Protein AF-A0A1F2QDN2-F1 (afdb_monomer)

Nearest PDB structures (foldseek):
  2hfv-assembly1_A  TM=5.497E-01  e=3.333E-02  Pseudomonas aeruginosa
  4v8p-assembly2_CD  TM=3.770E-01  e=2.693E+00  Tetrahymena thermophila
  9g6k-assembly1_Lf  TM=3.176E-01  e=1.295E+00  Toxoplasma gondii
  5myu-assembly1_a  TM=1.706E-01  e=1.931E+00  Vibrio cholerae

Secondary structure (DSSP, 8-state):
----TT--B-TTT-PBPPSSPPPP-------PPP-EEEEEESSHHHHHHHHHHHHHTT---EEEE-----TTS----S-SEEEEE-GGGHHHHHHHHHHHHTTTTPPPS------------

Structure (mmCIF, N/CA/C/O backbone):
data_AF-A0A1F2QDN2-F1
#
_entry.id   AF-A0A1F2QDN2-F1
#
loop_
_atom_site.group_PDB
_atom_site.id
_atom_site.type_symbol
_atom_site.label_atom_id
_atom_site.label_alt_id
_atom_site.label_comp_id
_atom_site.label_asym_id
_atom_site.label_entity_id
_atom_site.label_seq_id
_atom_site.pdbx_PDB_ins_code
_atom_site.Cartn_x
_atom_site.Cartn_y
_atom_site.Cartn_z
_atom_site.occupancy
_atom_site.B_iso_or_equiv
_atom_site.auth_seq_id
_atom_site.auth_comp_id
_atom_site.auth_asym_id
_atom_site.auth_atom_id
_atom_site.pdbx_PDB_model_num
ATOM 1 N N . MET A 1 1 ? -16.302 2.490 52.281 1.00 55.59 1 MET A N 1
ATOM 2 C CA . MET A 1 1 ? -17.671 2.600 51.743 1.00 55.59 1 MET A CA 1
ATOM 3 C C . MET A 1 1 ? -18.076 1.189 51.350 1.00 55.59 1 MET A C 1
ATOM 5 O O . MET A 1 1 ? -17.565 0.679 50.366 1.00 55.59 1 MET A O 1
ATOM 9 N N . GLU A 1 2 ? -18.827 0.504 52.210 1.00 58.06 2 GLU A N 1
ATOM 10 C CA . GLU A 1 2 ? -19.264 -0.880 51.975 1.00 58.06 2 GLU A CA 1
ATOM 11 C C . GLU A 1 2 ? -20.533 -0.883 51.123 1.00 58.06 2 GLU A C 1
ATOM 13 O O . GLU A 1 2 ? -21.472 -0.133 51.397 1.00 58.06 2 GLU A O 1
ATOM 18 N N . TYR A 1 3 ? -20.555 -1.722 50.091 1.00 63.62 3 TYR A N 1
ATOM 19 C CA . TYR A 1 3 ? -21.742 -1.952 49.278 1.00 63.62 3 TYR A CA 1
ATOM 20 C C . TYR A 1 3 ? -22.771 -2.754 50.086 1.00 63.62 3 TYR A C 1
ATOM 22 O O . TYR A 1 3 ? -22.454 -3.806 50.637 1.00 63.62 3 TYR A O 1
ATOM 30 N N . ARG A 1 4 ? -24.009 -2.257 50.152 1.00 61.91 4 ARG A N 1
ATOM 31 C CA . ARG A 1 4 ? -25.170 -2.973 50.695 1.00 61.91 4 ARG A CA 1
ATOM 32 C C . ARG A 1 4 ? -26.157 -3.209 49.558 1.00 61.91 4 ARG A C 1
ATOM 34 O O . ARG A 1 4 ? -26.546 -2.252 48.890 1.00 61.91 4 ARG A O 1
ATOM 41 N N . GLU A 1 5 ? -26.558 -4.458 49.340 1.00 65.75 5 GLU A N 1
ATOM 42 C CA . GLU A 1 5 ? -27.580 -4.796 48.341 1.00 65.75 5 GLU A CA 1
ATOM 43 C C . GLU A 1 5 ? -28.911 -4.080 48.637 1.00 65.75 5 GLU A C 1
ATOM 45 O O . GLU A 1 5 ? -29.305 -3.921 49.793 1.00 65.75 5 GLU A O 1
ATOM 50 N N . GLY A 1 6 ? -29.609 -3.644 47.580 1.00 71.00 6 GLY A N 1
ATOM 51 C CA . GLY A 1 6 ? -30.968 -3.082 47.659 1.00 71.00 6 GLY A CA 1
ATOM 52 C C . GLY A 1 6 ? -31.095 -1.556 47.543 1.00 71.00 6 GLY A C 1
ATOM 53 O O . GLY A 1 6 ? -32.212 -1.041 47.569 1.00 71.00 6 GLY A O 1
ATOM 54 N N . PHE A 1 7 ? -30.000 -0.808 47.380 1.00 76.19 7 PHE A N 1
ATOM 55 C CA . PHE A 1 7 ? -30.071 0.647 47.196 1.00 76.19 7 PHE A CA 1
ATOM 56 C C . PHE A 1 7 ? -30.426 1.0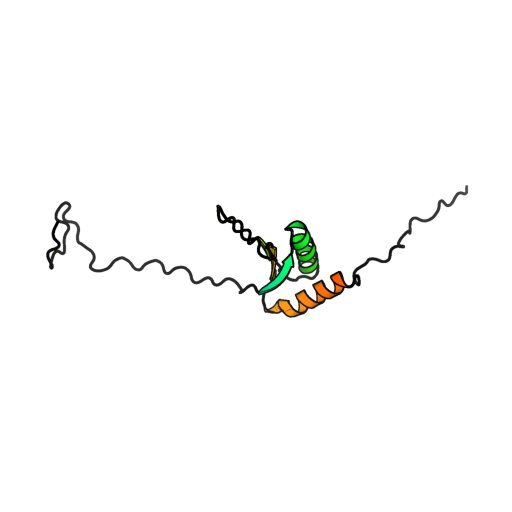32 45.755 1.00 76.19 7 PHE A C 1
ATOM 58 O O . PHE A 1 7 ? -29.656 0.817 44.825 1.00 76.19 7 PHE A O 1
ATOM 65 N N . THR A 1 8 ? -31.586 1.666 45.580 1.00 83.88 8 THR A N 1
ATOM 66 C CA . THR A 1 8 ? -32.071 2.201 44.292 1.00 83.88 8 THR A CA 1
ATOM 67 C C . THR A 1 8 ? -31.859 3.711 44.153 1.00 83.88 8 THR A C 1
ATOM 69 O O . THR A 1 8 ? -32.272 4.315 43.163 1.00 83.88 8 THR A O 1
ATOM 72 N N . ARG A 1 9 ? -31.210 4.342 45.142 1.00 86.75 9 ARG A N 1
ATOM 73 C CA . ARG A 1 9 ? -30.927 5.782 45.186 1.00 86.75 9 ARG A CA 1
ATOM 74 C C . ARG A 1 9 ? -29.539 6.077 45.749 1.00 86.75 9 ARG A C 1
ATOM 76 O O . ARG A 1 9 ? -29.077 5.383 46.650 1.00 86.75 9 ARG A O 1
ATOM 83 N N . CYS A 1 10 ? -28.914 7.142 45.248 1.00 82.50 10 CYS A N 1
ATOM 84 C CA . CYS A 1 10 ? -27.656 7.673 45.768 1.00 82.50 10 CYS A CA 1
ATOM 85 C C . CYS A 1 10 ? -27.854 8.290 47.162 1.00 82.50 10 CYS A C 1
ATOM 87 O O . CYS A 1 10 ? -28.756 9.106 47.357 1.00 82.50 10 CYS A O 1
ATOM 89 N N . SER A 1 11 ? -26.994 7.942 48.119 1.00 82.81 11 SER A N 1
ATOM 90 C CA . SER A 1 11 ? -27.064 8.430 49.502 1.00 82.81 11 SER A CA 1
ATOM 91 C C . SER A 1 11 ? -26.699 9.907 49.671 1.00 82.81 11 SER A C 1
ATOM 93 O O . SER A 1 11 ? -27.074 10.499 50.675 1.00 82.81 11 SER A O 1
ATOM 95 N N . GLU A 1 12 ? -25.981 10.502 48.716 1.00 82.25 12 GLU A N 1
ATOM 96 C CA . GLU A 1 12 ? -25.516 11.895 48.811 1.00 82.25 12 GLU A CA 1
ATOM 97 C C . GLU A 1 12 ? -26.431 12.882 48.079 1.00 82.25 12 GLU A C 1
ATOM 99 O O . GLU A 1 12 ? -26.652 13.991 48.557 1.00 82.25 12 GLU A O 1
ATOM 104 N N . CYS A 1 13 ? -26.998 12.488 46.934 1.00 89.06 13 CYS A N 1
ATOM 105 C CA . CYS A 1 13 ? -27.805 13.383 46.096 1.00 89.06 13 CYS A CA 1
ATOM 106 C C . CYS A 1 13 ? -29.237 12.893 45.830 1.00 89.06 13 CYS A C 1
ATOM 108 O O . CYS A 1 13 ? -30.021 13.599 45.201 1.00 89.06 13 CYS A O 1
ATOM 110 N N . GLY A 1 14 ? -29.606 11.687 46.277 1.00 84.44 14 GLY A N 1
ATOM 111 C CA . GLY A 1 14 ? -30.971 11.158 46.167 1.00 84.44 14 GLY A CA 1
ATOM 112 C C . GLY A 1 14 ? -31.421 10.749 44.759 1.00 84.44 14 GLY A C 1
ATOM 113 O O . GLY A 1 14 ? -32.573 10.328 44.599 1.00 84.44 14 GLY A O 1
ATOM 114 N N . VAL A 1 15 ? -30.542 10.849 43.756 1.00 89.75 15 VAL A N 1
ATOM 115 C CA . VAL A 1 15 ? -30.801 10.453 42.361 1.00 89.75 15 VAL A CA 1
ATOM 116 C C . VAL A 1 15 ? -31.017 8.941 42.266 1.00 89.75 15 VAL A C 1
ATOM 118 O O . VAL A 1 15 ? -30.357 8.170 42.965 1.00 89.75 15 VAL A O 1
ATOM 121 N N . ALA A 1 16 ? -31.957 8.522 41.414 1.00 88.00 16 ALA A N 1
ATOM 122 C CA . ALA A 1 16 ? -32.231 7.112 41.153 1.00 88.00 16 ALA A CA 1
ATOM 123 C C . ALA A 1 16 ? -31.035 6.446 40.459 1.00 88.00 16 ALA A C 1
ATOM 125 O O . ALA A 1 16 ? -30.521 6.963 39.467 1.00 88.00 16 ALA A O 1
ATOM 126 N N . LEU A 1 17 ? -30.598 5.303 40.982 1.00 84.81 17 LEU A N 1
ATOM 127 C CA . LEU A 1 17 ? -29.520 4.522 40.385 1.00 84.81 17 LEU A CA 1
ATOM 128 C C . LEU A 1 17 ? -30.078 3.655 39.255 1.00 84.81 17 LEU A C 1
ATOM 130 O O . LEU A 1 17 ? -31.142 3.048 39.391 1.00 84.81 17 LEU A O 1
ATOM 134 N N . VAL A 1 18 ? -29.353 3.601 38.140 1.00 83.25 18 VAL A N 1
ATOM 135 C CA . VAL A 1 18 ? -29.686 2.720 37.017 1.00 83.25 18 VAL A CA 1
ATOM 136 C C . VAL A 1 18 ? -29.256 1.288 37.335 1.00 83.25 18 VAL A C 1
ATOM 138 O O . VAL A 1 18 ? -28.191 1.064 37.906 1.00 83.25 18 VAL A O 1
ATOM 141 N N . SER A 1 19 ? -30.088 0.311 36.971 1.00 81.25 19 SER A N 1
ATOM 142 C CA . SER A 1 19 ? -29.821 -1.120 37.188 1.00 81.25 19 SER A CA 1
ATOM 143 C C . SER A 1 19 ? -28.821 -1.710 36.193 1.00 81.25 19 SER A C 1
ATOM 145 O O . SER A 1 19 ? -28.280 -2.788 36.427 1.00 81.25 19 SER A O 1
ATOM 147 N N . ALA A 1 20 ? -28.572 -1.006 35.092 1.00 78.75 20 ALA A N 1
ATOM 148 C CA . ALA A 1 20 ? -27.567 -1.342 34.103 1.00 78.75 20 ALA A CA 1
ATOM 149 C C . ALA A 1 20 ? -26.975 -0.049 33.524 1.00 78.75 20 ALA A C 1
ATOM 151 O O . ALA A 1 20 ? -27.693 0.953 33.411 1.00 78.75 20 ALA A O 1
ATOM 152 N N . PRO A 1 21 ? -25.685 -0.046 33.150 1.00 76.31 21 PRO A N 1
ATOM 153 C CA . PRO A 1 21 ? -25.122 1.045 32.370 1.00 76.31 21 PRO A CA 1
ATOM 154 C C . PRO A 1 21 ? -25.889 1.192 31.044 1.00 76.31 21 PRO A C 1
ATOM 156 O O . PRO A 1 21 ? -26.421 0.200 30.533 1.00 76.31 21 PRO A O 1
ATOM 159 N N . PRO A 1 22 ? -25.962 2.408 30.472 1.00 77.62 22 PRO A N 1
ATOM 160 C CA . PRO A 1 22 ? -26.531 2.589 29.144 1.00 77.62 22 PRO A CA 1
ATOM 161 C C . PRO A 1 22 ? -25.809 1.668 28.151 1.00 77.62 22 PRO A C 1
ATOM 163 O O . PRO A 1 22 ? -24.618 1.393 28.339 1.00 77.62 22 PRO A O 1
ATOM 166 N N . PRO A 1 23 ? -26.502 1.179 27.106 1.00 76.38 23 PRO A N 1
ATOM 167 C CA . PRO A 1 23 ? -25.848 0.384 26.081 1.00 76.38 23 PRO A CA 1
ATOM 168 C C . PRO A 1 23 ? -24.661 1.187 25.555 1.00 76.38 23 PRO A C 1
ATOM 170 O O . PRO A 1 23 ? -24.826 2.332 25.126 1.00 76.38 23 PRO A O 1
ATOM 173 N N . SER A 1 24 ? 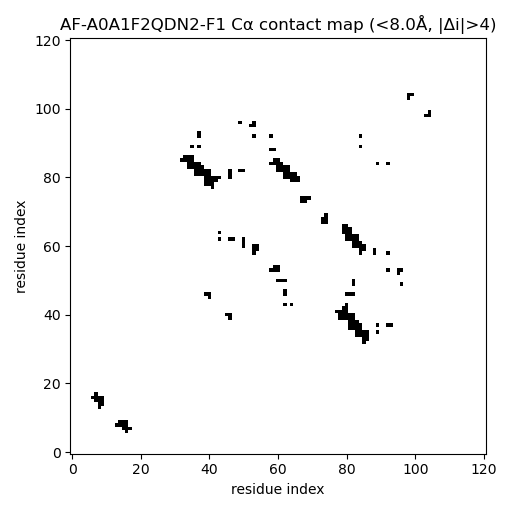-23.462 0.603 25.638 1.00 70.94 24 SER A N 1
ATOM 174 C CA . SER A 1 24 ? -22.296 1.190 24.985 1.00 70.94 24 SER A CA 1
ATOM 175 C C . SER A 1 24 ? -22.688 1.411 23.526 1.00 70.94 24 SER A C 1
ATOM 177 O O . SER A 1 24 ? -23.235 0.467 22.937 1.00 70.94 24 SER A O 1
ATOM 179 N N . PRO A 1 25 ? -22.492 2.608 22.937 1.00 67.00 25 PRO A N 1
ATOM 180 C CA . PRO A 1 25 ? -22.627 2.741 21.498 1.00 67.00 25 PRO A CA 1
ATOM 181 C C . PRO A 1 25 ? -21.697 1.681 20.928 1.00 67.00 25 PRO A C 1
ATOM 183 O O . PRO A 1 25 ? -20.489 1.726 21.172 1.00 67.00 25 PRO A O 1
ATOM 186 N N . GLY A 1 26 ? -22.280 0.642 20.320 1.00 62.91 26 GLY A N 1
ATOM 187 C CA . GLY A 1 26 ? -21.509 -0.478 19.811 1.00 62.91 26 GLY A CA 1
ATOM 188 C C . GLY A 1 26 ? -20.373 0.113 18.997 1.00 62.91 26 GLY A C 1
ATOM 189 O O . GLY A 1 26 ? -20.628 1.007 18.186 1.00 62.91 26 GLY A O 1
ATOM 190 N N . ARG A 1 27 ? -19.128 -0.303 19.276 1.00 58.38 27 ARG A N 1
ATOM 191 C CA . ARG A 1 27 ? -17.984 0.057 18.432 1.00 58.38 27 ARG A CA 1
ATOM 192 C C . ARG A 1 27 ? -18.483 -0.102 16.995 1.00 58.38 27 ARG A C 1
ATOM 194 O O . ARG A 1 27 ? -18.928 -1.210 16.686 1.00 58.38 27 ARG A O 1
ATOM 201 N N . PRO A 1 28 ? -18.511 0.957 16.165 1.00 57.53 28 PRO A N 1
ATOM 202 C CA . PRO A 1 28 ? -18.994 0.803 14.809 1.00 57.53 28 PRO A CA 1
ATOM 203 C C . PRO A 1 28 ? -18.152 -0.304 14.184 1.00 57.53 28 PRO A C 1
ATOM 205 O O . PRO A 1 28 ? -16.925 -0.207 14.139 1.00 57.53 28 PRO A O 1
ATOM 208 N N . ALA A 1 29 ? -18.805 -1.402 13.808 1.00 57.50 29 ALA A N 1
ATOM 209 C CA . ALA A 1 29 ? -18.183 -2.408 12.979 1.00 57.50 29 A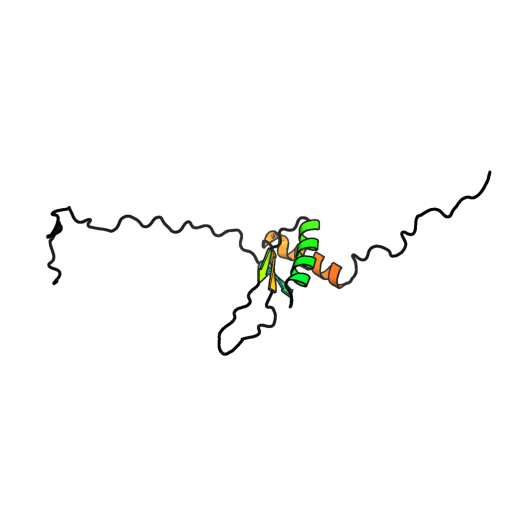LA A CA 1
ATOM 210 C C . ALA A 1 29 ? -17.985 -1.735 11.629 1.00 57.50 29 ALA A C 1
ATOM 212 O O . ALA A 1 29 ? -18.894 -1.684 10.809 1.00 57.50 29 ALA A O 1
ATOM 213 N N . GLN A 1 30 ? -16.821 -1.139 11.438 1.00 53.88 30 GLN A N 1
ATOM 214 C CA . GLN A 1 30 ? -16.342 -0.854 10.107 1.00 53.88 30 GLN A CA 1
ATOM 215 C C . GLN A 1 30 ? -15.077 -1.679 9.945 1.00 53.88 30 GLN A C 1
ATOM 217 O O . GLN A 1 30 ? -13.988 -1.181 10.226 1.00 53.88 30 GLN A O 1
ATOM 222 N N . PRO A 1 31 ? -15.189 -2.959 9.545 1.00 51.94 31 PRO A N 1
ATOM 223 C CA . PRO A 1 31 ? -14.152 -3.457 8.675 1.00 51.94 31 PRO A CA 1
ATOM 224 C C . PRO A 1 31 ? -14.243 -2.572 7.430 1.00 51.94 31 PRO A C 1
ATOM 226 O O . PRO A 1 31 ? -15.216 -2.637 6.678 1.00 51.94 31 PRO A O 1
ATOM 229 N N . GLY A 1 32 ? -13.266 -1.680 7.257 1.00 56.78 32 GLY A N 1
ATOM 230 C CA . GLY A 1 32 ? -12.948 -1.218 5.912 1.00 56.78 32 GLY A CA 1
ATOM 231 C C . GLY A 1 32 ? -12.650 -2.433 5.023 1.00 56.78 32 GLY A C 1
ATOM 232 O O . GLY A 1 32 ? -12.543 -3.551 5.544 1.00 56.78 32 GLY A O 1
ATOM 233 N N . PRO A 1 33 ? -12.533 -2.252 3.699 1.00 63.25 33 PRO A N 1
ATOM 234 C CA . PRO A 1 33 ? -12.045 -3.331 2.848 1.00 63.25 33 PRO A CA 1
ATOM 235 C C . PRO A 1 33 ? -10.785 -3.929 3.482 1.00 63.25 33 PRO A C 1
ATOM 237 O O . PRO A 1 33 ? -9.946 -3.197 4.010 1.00 63.25 33 PRO A O 1
ATOM 240 N N . GLU A 1 34 ? -10.717 -5.257 3.537 1.00 83.62 34 GLU A N 1
ATOM 241 C CA . GLU A 1 34 ? -9.489 -5.947 3.916 1.00 83.62 34 GLU A CA 1
ATOM 242 C C . GLU A 1 34 ? -8.407 -5.501 2.927 1.00 83.62 34 GLU A C 1
ATOM 244 O O . GLU A 1 34 ? -8.695 -5.344 1.746 1.00 83.62 34 GLU A O 1
ATOM 249 N N . TRP A 1 35 ? -7.202 -5.210 3.408 1.00 91.81 35 TRP A N 1
ATOM 250 C CA . TRP A 1 35 ? -6.072 -4.832 2.563 1.00 91.81 35 TRP A CA 1
ATOM 251 C C . TRP A 1 35 ? -5.027 -5.930 2.691 1.00 91.81 35 TRP A C 1
ATOM 253 O O . TRP A 1 35 ? -4.693 -6.334 3.807 1.00 91.81 35 TRP A O 1
ATOM 263 N N . VAL A 1 36 ? -4.534 -6.420 1.560 1.00 93.62 36 VAL A N 1
ATOM 264 C CA . VAL A 1 36 ? -3.537 -7.489 1.500 1.00 93.62 36 VAL A CA 1
ATOM 265 C C . VAL A 1 36 ? -2.209 -6.933 1.023 1.00 93.62 36 VAL A C 1
ATOM 267 O O . VAL A 1 36 ? -2.164 -6.046 0.174 1.00 93.62 36 VAL A O 1
ATOM 270 N N . GLU A 1 37 ? -1.131 -7.449 1.596 1.00 94.12 37 GLU A N 1
ATOM 271 C CA . GLU A 1 37 ? 0.232 -7.099 1.216 1.00 94.12 37 GLU A CA 1
ATOM 272 C C . GLU A 1 37 ? 0.583 -7.709 -0.141 1.00 94.12 37 GLU A C 1
ATOM 274 O O . GLU A 1 37 ? 0.343 -8.894 -0.371 1.00 94.12 37 GLU A O 1
ATOM 279 N N . VAL A 1 38 ? 1.147 -6.887 -1.026 1.00 95.81 38 VAL A N 1
ATOM 280 C CA . VAL A 1 38 ? 1.642 -7.315 -2.346 1.00 95.81 38 VAL A CA 1
ATOM 281 C C . VAL A 1 38 ? 3.143 -7.106 -2.508 1.00 95.81 38 VAL A C 1
ATOM 283 O O . VAL A 1 38 ? 3.764 -7.802 -3.301 1.00 95.81 38 VAL A O 1
ATOM 286 N N . ALA A 1 39 ? 3.744 -6.192 -1.741 1.00 94.38 39 ALA A N 1
ATOM 287 C CA . ALA A 1 39 ? 5.189 -5.991 -1.727 1.00 94.38 39 ALA A CA 1
ATOM 288 C C . ALA A 1 39 ? 5.664 -5.348 -0.417 1.00 94.38 39 ALA A C 1
ATOM 290 O O . ALA A 1 39 ? 4.929 -4.589 0.223 1.00 94.38 39 ALA A O 1
ATOM 291 N N . GLY A 1 40 ? 6.917 -5.630 -0.061 1.00 92.62 40 GLY A N 1
ATOM 292 C CA . GLY A 1 40 ? 7.645 -4.993 1.033 1.00 92.62 40 GLY A CA 1
ATOM 293 C C . GLY A 1 40 ? 8.843 -4.207 0.501 1.00 92.62 40 GLY A C 1
ATOM 294 O O . GLY A 1 40 ? 9.517 -4.651 -0.426 1.00 92.62 40 GLY A O 1
ATOM 295 N N . TYR A 1 41 ? 9.107 -3.049 1.097 1.00 91.00 41 TYR A N 1
ATOM 296 C CA . TYR A 1 41 ? 10.177 -2.129 0.721 1.00 91.00 41 TYR A CA 1
ATOM 297 C C . TYR A 1 41 ? 11.011 -1.734 1.937 1.00 91.00 41 TYR A C 1
ATOM 299 O O . TYR A 1 41 ? 10.551 -1.773 3.082 1.00 91.00 41 TYR A O 1
ATOM 307 N N . THR A 1 42 ? 12.244 -1.311 1.662 1.00 87.56 42 THR A N 1
ATOM 308 C CA . THR A 1 42 ? 13.177 -0.832 2.692 1.00 87.56 42 THR A CA 1
ATOM 309 C C . THR A 1 42 ? 13.024 0.659 2.976 1.00 87.56 42 THR A C 1
ATOM 311 O O . THR A 1 42 ? 13.462 1.142 4.016 1.00 87.56 42 THR A O 1
ATOM 314 N N . THR A 1 43 ? 12.387 1.399 2.064 1.00 88.38 43 THR A N 1
ATOM 315 C CA . THR A 1 43 ? 12.171 2.843 2.183 1.00 88.38 43 THR A CA 1
ATOM 316 C C . THR A 1 43 ? 10.752 3.229 1.774 1.00 88.38 43 THR A C 1
ATOM 318 O O . THR A 1 43 ? 10.093 2.552 0.980 1.00 88.38 43 THR A O 1
ATOM 321 N N . VAL A 1 44 ? 10.268 4.352 2.308 1.00 91.31 44 VAL A N 1
ATOM 322 C CA . VAL A 1 44 ? 8.942 4.888 1.961 1.00 91.31 44 VAL A CA 1
ATOM 323 C C . VAL A 1 44 ? 8.927 5.406 0.524 1.00 91.31 44 VAL A C 1
ATOM 325 O O . VAL A 1 44 ? 7.904 5.338 -0.154 1.00 91.31 44 VAL A O 1
ATOM 328 N N . GLU A 1 45 ? 10.055 5.921 0.046 1.00 94.25 45 GLU A N 1
ATOM 329 C CA . GLU A 1 45 ? 10.226 6.442 -1.304 1.00 94.25 45 GLU A CA 1
ATOM 330 C C . GLU A 1 45 ? 10.035 5.347 -2.359 1.00 94.25 45 GLU A C 1
ATOM 332 O O . GLU A 1 45 ? 9.244 5.539 -3.282 1.00 94.25 45 GLU A O 1
ATOM 337 N N . GLU A 1 46 ? 10.678 4.187 -2.192 1.00 93.31 46 GLU A N 1
ATOM 338 C CA . GLU A 1 46 ? 10.504 3.028 -3.082 1.00 93.31 46 GLU A CA 1
ATOM 339 C C . GLU A 1 46 ? 9.047 2.550 -3.098 1.00 93.31 46 GLU A C 1
ATOM 341 O O . GLU A 1 46 ? 8.453 2.388 -4.167 1.00 93.31 46 GLU A O 1
ATOM 346 N N . ALA A 1 47 ? 8.431 2.421 -1.919 1.00 94.94 47 ALA A N 1
ATOM 347 C CA . ALA A 1 47 ? 7.032 2.017 -1.805 1.00 94.94 47 ALA A CA 1
ATOM 348 C C . ALA A 1 47 ? 6.078 3.000 -2.502 1.00 94.94 47 ALA A C 1
ATOM 350 O O . ALA A 1 47 ? 5.084 2.588 -3.099 1.00 94.94 47 ALA A O 1
ATOM 351 N N . ARG A 1 48 ? 6.377 4.305 -2.466 1.00 96.50 48 ARG A N 1
ATOM 352 C CA . ARG A 1 48 ? 5.580 5.338 -3.145 1.00 96.50 48 ARG A CA 1
ATOM 353 C C . ARG A 1 48 ? 5.731 5.317 -4.659 1.00 96.50 48 ARG A C 1
ATOM 355 O O . ARG A 1 48 ? 4.761 5.622 -5.349 1.00 96.50 48 ARG A O 1
ATOM 362 N N . LEU A 1 49 ? 6.905 4.962 -5.181 1.00 95.75 49 LEU A N 1
ATOM 363 C CA . LEU A 1 49 ? 7.089 4.774 -6.624 1.00 95.75 49 LEU A CA 1
ATOM 364 C C . LEU A 1 49 ? 6.206 3.624 -7.123 1.00 95.75 49 LEU A C 1
ATOM 366 O O . LEU A 1 49 ? 5.432 3.801 -8.063 1.00 95.75 49 LEU A O 1
ATOM 370 N N . ALA A 1 50 ? 6.243 2.486 -6.429 1.00 96.06 50 ALA A N 1
ATOM 371 C CA . ALA A 1 50 ? 5.392 1.342 -6.735 1.00 96.06 50 ALA A CA 1
ATOM 372 C C . ALA A 1 50 ? 3.894 1.641 -6.537 1.00 96.06 50 ALA A C 1
ATOM 374 O O . ALA A 1 50 ? 3.068 1.256 -7.364 1.00 96.06 50 ALA A O 1
ATOM 375 N N . GLN A 1 51 ? 3.532 2.391 -5.491 1.00 97.69 51 GLN A N 1
ATOM 376 C CA . GLN A 1 51 ? 2.167 2.886 -5.299 1.00 97.69 51 GLN A CA 1
ATOM 377 C C . GLN A 1 51 ? 1.711 3.732 -6.495 1.00 97.69 51 GLN A C 1
ATOM 379 O O . GLN A 1 51 ? 0.604 3.531 -6.989 1.00 97.69 51 GLN A O 1
ATOM 384 N N . GLY A 1 52 ? 2.550 4.657 -6.972 1.00 96.62 52 GLY A N 1
ATOM 385 C CA . GLY A 1 52 ? 2.255 5.492 -8.137 1.00 96.62 52 GLY A CA 1
ATOM 386 C C . GLY A 1 52 ? 1.934 4.657 -9.374 1.00 96.62 52 GLY A C 1
ATOM 387 O O . GLY A 1 52 ? 0.893 4.867 -9.995 1.00 96.62 52 GLY A O 1
ATOM 388 N N . LEU A 1 53 ? 2.759 3.646 -9.653 1.00 96.31 53 LEU A N 1
ATOM 389 C CA . LEU A 1 53 ? 2.543 2.710 -10.756 1.00 96.31 53 LEU A CA 1
ATOM 390 C C . LEU A 1 53 ? 1.186 1.991 -10.651 1.00 96.31 53 LEU A C 1
ATOM 392 O O . LEU A 1 53 ? 0.428 1.943 -11.619 1.00 96.31 53 LEU A O 1
ATOM 396 N N . LEU A 1 54 ? 0.843 1.454 -9.476 1.00 97.25 54 LEU A N 1
ATOM 397 C CA . LEU A 1 54 ? -0.444 0.780 -9.272 1.00 97.25 54 LEU A CA 1
ATOM 398 C C . LEU A 1 54 ? -1.629 1.743 -9.440 1.00 97.25 54 LEU A C 1
ATOM 400 O O . LEU A 1 54 ? -2.615 1.403 -10.103 1.00 97.25 54 LEU A O 1
ATOM 404 N N . LEU A 1 55 ? -1.519 2.960 -8.904 1.00 97.06 55 LEU A N 1
ATOM 405 C CA . LEU A 1 55 ? -2.558 3.983 -9.019 1.00 97.06 55 LEU A CA 1
ATOM 406 C C . LEU A 1 55 ? -2.793 4.404 -10.477 1.00 97.06 55 LEU A C 1
ATOM 408 O O . LEU A 1 55 ? -3.949 4.544 -10.881 1.00 97.06 55 LEU A O 1
ATOM 412 N N . GLU A 1 56 ? -1.740 4.545 -11.288 1.00 95.94 56 GLU A N 1
ATOM 413 C CA . GLU A 1 56 ? -1.849 4.835 -12.727 1.00 95.94 56 GLU A CA 1
ATOM 414 C C . GLU A 1 56 ? -2.588 3.727 -13.494 1.00 95.94 56 GLU A C 1
ATOM 416 O O . GLU A 1 56 ? -3.351 4.005 -14.420 1.00 95.94 56 GLU A O 1
ATOM 421 N N . GLN A 1 57 ? -2.446 2.474 -13.056 1.00 93.94 57 GLN A N 1
ATOM 422 C CA . GLN A 1 57 ? -3.173 1.320 -13.597 1.00 93.94 57 GLN A CA 1
ATOM 423 C C . GLN A 1 57 ? -4.612 1.192 -13.056 1.00 93.94 57 GLN A C 1
ATOM 425 O O . GLN A 1 57 ? -5.335 0.242 -13.396 1.00 93.94 57 GLN A O 1
ATOM 430 N N . GLY A 1 58 ? -5.052 2.140 -12.223 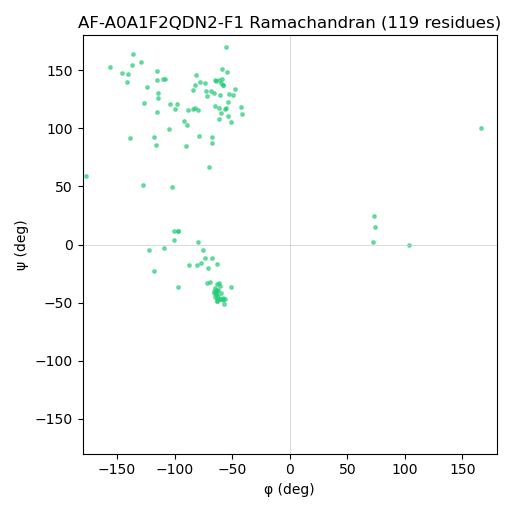1.00 96.06 58 GLY A N 1
ATOM 431 C CA . GLY A 1 58 ? -6.371 2.151 -11.597 1.00 96.06 58 GLY A CA 1
ATOM 432 C C . GLY A 1 58 ? -6.519 1.125 -10.474 1.00 96.06 58 GLY A C 1
ATOM 433 O O . GLY A 1 58 ? -7.634 0.673 -10.215 1.00 96.06 58 GLY A O 1
ATOM 434 N N . ILE A 1 59 ? -5.414 0.717 -9.847 1.00 97.31 59 ILE A N 1
ATOM 435 C CA . ILE A 1 59 ? -5.395 -0.199 -8.706 1.00 97.31 59 ILE A CA 1
ATOM 436 C C . ILE A 1 59 ? -5.238 0.637 -7.429 1.00 97.31 59 ILE A C 1
ATOM 438 O O . ILE A 1 59 ? -4.213 1.298 -7.264 1.00 97.31 59 ILE A O 1
ATOM 442 N N . PRO A 1 60 ? -6.225 0.635 -6.513 1.00 96.19 60 PRO A N 1
ATOM 443 C CA . PRO A 1 60 ? -6.075 1.287 -5.218 1.00 96.19 60 PRO A CA 1
ATOM 444 C C . PRO A 1 60 ? -4.922 0.651 -4.441 1.00 96.19 60 PRO A C 1
ATOM 446 O O . PRO A 1 60 ? -4.895 -0.569 -4.285 1.00 96.19 60 PRO A O 1
ATOM 449 N N . ALA A 1 61 ? -3.996 1.467 -3.941 1.00 96.31 61 ALA A N 1
ATOM 450 C CA . ALA A 1 61 ? -2.847 0.986 -3.187 1.00 96.31 61 ALA A CA 1
ATOM 451 C C . ALA A 1 61 ? -2.513 1.921 -2.016 1.00 96.31 61 ALA A C 1
ATOM 453 O O . ALA A 1 61 ? -2.566 3.144 -2.163 1.00 96.31 61 ALA A O 1
ATOM 454 N N . GLU A 1 62 ? -2.152 1.349 -0.871 1.00 95.94 62 GLU A N 1
ATOM 455 C CA . GLU A 1 62 ? -1.832 2.062 0.369 1.00 95.94 62 GLU A CA 1
ATOM 456 C C . GLU A 1 62 ? -0.431 1.678 0.851 1.00 95.94 62 GLU A C 1
ATOM 458 O O . GLU A 1 62 ? -0.077 0.499 0.874 1.00 95.94 62 GLU A O 1
ATOM 463 N N . VAL A 1 63 ? 0.359 2.672 1.261 1.00 95.12 63 VAL A N 1
ATOM 464 C CA . VAL A 1 63 ? 1.691 2.459 1.840 1.00 95.12 63 VAL A CA 1
ATOM 465 C C . VAL A 1 63 ? 1.590 2.513 3.360 1.00 95.12 63 VAL A C 1
ATOM 467 O O . VAL A 1 63 ? 1.188 3.531 3.925 1.00 95.12 63 VAL A O 1
ATOM 470 N N . VAL A 1 64 ? 1.985 1.432 4.028 1.00 91.25 64 VAL A N 1
ATOM 471 C CA . VAL A 1 64 ? 1.978 1.313 5.487 1.00 91.25 64 VAL A CA 1
ATOM 472 C C . VAL A 1 64 ? 3.400 1.180 6.000 1.00 91.25 64 VAL A C 1
ATOM 474 O O . VAL A 1 64 ? 4.060 0.169 5.782 1.00 91.25 64 VAL A O 1
ATOM 477 N N . ASP A 1 65 ? 3.840 2.192 6.737 1.00 88.25 65 ASP A N 1
ATOM 478 C CA . ASP A 1 65 ? 5.094 2.169 7.478 1.00 88.25 65 ASP A CA 1
ATOM 479 C C . ASP A 1 65 ? 4.878 1.488 8.845 1.00 88.25 65 ASP A C 1
ATOM 481 O O . ASP A 1 65 ? 4.089 1.952 9.677 1.00 88.25 65 ASP A O 1
ATOM 485 N N . LYS A 1 66 ? 5.547 0.352 9.052 1.00 77.75 66 LYS A N 1
ATOM 486 C CA . LYS A 1 66 ? 5.497 -0.477 10.259 1.00 77.75 66 LYS A CA 1
ATOM 487 C C . LYS A 1 66 ? 6.652 -0.206 11.225 1.00 77.75 66 LYS A C 1
ATOM 489 O O . LYS A 1 66 ? 6.789 -0.981 12.166 1.00 77.75 66 LYS A O 1
ATOM 494 N N . HIS A 1 67 ? 7.449 0.856 11.072 1.00 68.06 67 HIS A N 1
ATOM 495 C CA . HIS A 1 67 ? 8.547 1.154 11.999 1.00 68.06 67 HIS A CA 1
ATOM 496 C C . HIS A 1 67 ? 8.084 1.154 13.469 1.00 68.06 67 HIS A C 1
ATOM 498 O O . HIS A 1 67 ? 7.456 2.097 13.962 1.00 68.06 67 HIS A O 1
ATOM 504 N N . VAL A 1 68 ? 8.443 0.097 14.205 1.00 60.44 68 VAL A N 1
ATOM 505 C CA . VAL A 1 68 ? 8.225 -0.000 15.649 1.00 60.44 68 VAL A CA 1
ATOM 506 C C . VAL A 1 68 ? 9.560 0.206 16.355 1.00 60.44 68 VAL A C 1
ATOM 508 O O . VAL A 1 68 ? 10.358 -0.711 16.523 1.00 60.44 68 VAL A O 1
ATOM 511 N N . VAL A 1 69 ? 9.791 1.423 16.849 1.00 58.62 69 VAL A N 1
ATOM 512 C CA . VAL A 1 69 ? 10.953 1.707 17.700 1.00 58.62 69 VAL A CA 1
ATOM 513 C C . VAL A 1 69 ? 10.671 1.220 19.125 1.00 58.62 69 VAL A C 1
ATOM 515 O O . VAL A 1 69 ? 10.099 1.938 19.948 1.00 58.62 69 VAL A O 1
ATOM 518 N N . LEU A 1 70 ? 11.087 -0.008 19.441 1.00 56.06 70 LEU A N 1
ATOM 519 C CA . LEU A 1 70 ? 11.116 -0.521 20.814 1.00 56.06 70 LEU A CA 1
ATOM 520 C C . LEU A 1 70 ? 12.461 -0.183 21.469 1.00 56.06 70 LEU A C 1
ATOM 522 O O . LEU A 1 70 ? 13.473 -0.836 21.245 1.00 56.06 70 LEU A O 1
ATOM 526 N N . ASN A 1 71 ? 12.489 0.835 22.328 1.00 56.09 71 ASN A N 1
ATOM 527 C CA . ASN A 1 71 ? 13.673 1.097 23.152 1.00 56.09 71 ASN A CA 1
ATOM 528 C C . ASN A 1 71 ? 13.792 0.061 24.288 1.00 56.09 71 ASN A C 1
ATOM 530 O O . ASN A 1 71 ? 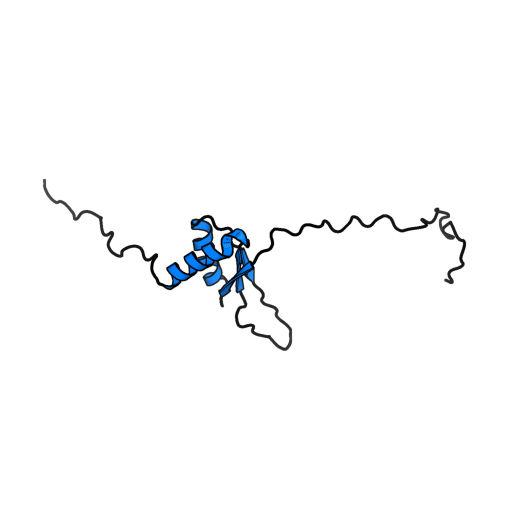12.783 -0.226 24.937 1.00 56.09 71 ASN A O 1
ATOM 534 N N . PRO A 1 72 ? 14.999 -0.454 24.610 1.00 64.62 72 PRO A N 1
ATOM 535 C CA . PRO A 1 72 ? 16.322 -0.105 24.070 1.00 64.62 72 PRO A CA 1
ATOM 536 C C . PRO A 1 72 ? 16.838 -1.038 22.951 1.00 64.62 72 PRO A C 1
ATOM 538 O O . PRO A 1 72 ? 18.020 -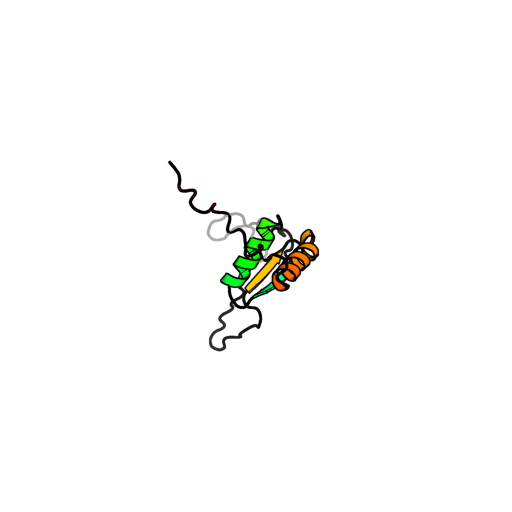0.977 22.622 1.00 64.62 72 PRO A O 1
ATOM 541 N N . PHE A 1 73 ? 15.999 -1.918 22.396 1.00 61.56 73 PHE A N 1
ATOM 542 C CA . PHE A 1 73 ? 16.395 -2.914 21.395 1.00 61.56 73 PHE A CA 1
ATOM 543 C C . PHE A 1 73 ? 15.637 -2.673 20.084 1.00 61.56 73 PHE A C 1
ATOM 545 O O . PHE A 1 73 ? 14.532 -3.198 19.937 1.00 61.56 73 PHE A O 1
ATOM 552 N N . PRO A 1 74 ? 16.195 -1.899 19.135 1.00 57.84 74 PRO A N 1
ATOM 553 C CA . PRO A 1 74 ? 15.577 -1.765 17.824 1.00 57.84 74 PRO A CA 1
ATOM 554 C C . PRO A 1 74 ? 15.504 -3.156 17.183 1.00 57.84 74 PRO A C 1
ATOM 556 O O . PRO A 1 74 ? 16.532 -3.781 16.922 1.00 57.84 74 PRO A O 1
ATOM 559 N N . GLN A 1 75 ? 14.288 -3.665 16.996 1.00 56.59 75 GLN A N 1
ATOM 560 C CA . GLN A 1 75 ? 14.056 -4.794 16.108 1.00 56.59 75 GLN A CA 1
ATOM 561 C C . GLN A 1 75 ? 13.972 -4.215 14.701 1.00 56.59 75 GLN A C 1
ATOM 563 O O . GLN A 1 75 ? 13.123 -3.369 14.446 1.00 56.59 75 GLN A O 1
ATOM 568 N N . VAL A 1 76 ? 14.901 -4.620 13.842 1.00 54.84 76 VAL A N 1
ATOM 569 C CA . VAL A 1 76 ? 14.866 -4.304 12.415 1.00 54.84 76 VAL A CA 1
ATOM 570 C C . VAL A 1 76 ? 14.134 -5.473 11.767 1.00 54.84 76 VAL A C 1
ATOM 572 O O . VAL A 1 76 ? 14.677 -6.579 11.742 1.00 54.84 76 VAL A O 1
ATOM 575 N N . ASP A 1 77 ? 12.884 -5.271 11.357 1.00 55.66 77 ASP A N 1
ATOM 576 C CA . ASP A 1 77 ? 12.174 -6.245 10.522 1.00 55.66 77 ASP A CA 1
ATOM 577 C C . ASP A 1 77 ? 12.604 -6.044 9.058 1.00 55.66 77 ASP A C 1
ATOM 579 O O . ASP A 1 77 ? 12.883 -4.928 8.633 1.00 55.66 77 ASP A O 1
ATOM 583 N N . GLU A 1 78 ? 12.691 -7.121 8.271 1.00 56.16 78 GLU A N 1
ATOM 584 C CA . GLU A 1 78 ? 13.236 -7.084 6.897 1.00 56.16 78 GLU A CA 1
ATOM 585 C C . GLU A 1 78 ? 12.363 -6.300 5.888 1.00 56.16 78 GLU A C 1
ATOM 587 O O . GLU A 1 78 ? 12.831 -5.987 4.796 1.00 56.16 78 GLU A O 1
ATOM 592 N N . ALA A 1 79 ? 11.126 -5.938 6.248 1.00 59.56 79 ALA A N 1
ATOM 593 C CA . ALA A 1 79 ? 10.241 -5.083 5.454 1.00 59.56 79 ALA A CA 1
ATOM 594 C C . ALA A 1 79 ? 9.504 -4.091 6.367 1.00 59.56 79 ALA A C 1
ATOM 596 O O . ALA A 1 79 ? 8.442 -4.382 6.923 1.00 59.56 79 ALA A O 1
ATOM 597 N N . GLU A 1 80 ? 10.092 -2.910 6.544 1.00 76.69 80 GLU A N 1
ATOM 598 C CA . GLU A 1 80 ? 9.546 -1.862 7.414 1.00 76.69 80 GLU A CA 1
ATOM 599 C C . GLU A 1 80 ? 8.434 -1.064 6.720 1.00 76.69 80 GLU A C 1
ATOM 601 O O . GLU A 1 80 ? 7.618 -0.438 7.394 1.00 76.69 80 GLU A O 1
ATOM 606 N N . VAL A 1 81 ? 8.336 -1.133 5.387 1.00 89.44 81 VAL A N 1
ATOM 607 C CA . VAL A 1 81 ? 7.306 -0.441 4.608 1.00 89.44 81 VAL A CA 1
ATOM 608 C C . VAL A 1 81 ? 6.572 -1.426 3.707 1.00 89.44 81 VAL A C 1
ATOM 610 O O . VAL A 1 81 ? 7.175 -2.078 2.862 1.00 89.44 81 VAL A O 1
ATOM 613 N N . LEU A 1 82 ? 5.255 -1.518 3.860 1.00 92.81 82 LEU A N 1
ATOM 614 C CA . LEU A 1 82 ? 4.410 -2.422 3.087 1.00 92.81 82 LEU A CA 1
ATOM 615 C C . LEU A 1 82 ? 3.559 -1.668 2.078 1.00 92.81 82 LEU A C 1
ATOM 617 O O . LEU A 1 82 ? 3.005 -0.614 2.390 1.00 92.81 82 LEU A O 1
ATOM 621 N N . LEU A 1 83 ? 3.389 -2.262 0.904 1.00 95.38 83 LEU A N 1
ATOM 622 C CA . LEU A 1 83 ? 2.416 -1.842 -0.092 1.00 95.38 83 LEU A CA 1
ATOM 623 C C . LEU A 1 83 ? 1.233 -2.804 -0.069 1.00 95.38 83 LEU A C 1
ATOM 625 O O . LEU A 1 83 ? 1.387 -4.015 -0.259 1.00 95.38 83 LEU A O 1
ATOM 629 N N . LEU A 1 84 ? 0.050 -2.253 0.185 1.00 96.12 84 LEU A N 1
ATOM 630 C CA . LEU A 1 84 ? -1.184 -3.007 0.325 1.00 96.12 84 LEU A CA 1
ATOM 631 C C . LEU A 1 84 ? -2.175 -2.650 -0.783 1.00 96.12 84 LEU A C 1
ATOM 633 O O . LEU A 1 84 ? -2.243 -1.496 -1.201 1.00 96.12 84 LEU A O 1
ATOM 637 N N . VAL A 1 85 ? -3.010 -3.606 -1.189 1.00 96.38 85 VAL A N 1
ATOM 638 C CA . VAL A 1 85 ? -4.128 -3.406 -2.133 1.00 96.38 85 VAL A CA 1
ATOM 639 C C . VAL A 1 85 ? -5.395 -4.130 -1.654 1.00 96.38 85 VAL A C 1
ATOM 641 O O . VAL A 1 85 ? -5.300 -5.022 -0.805 1.00 96.38 85 VAL A O 1
ATOM 644 N N . PRO A 1 86 ? -6.589 -3.807 -2.183 1.00 95.81 86 PRO A N 1
ATOM 645 C CA . PRO A 1 86 ? -7.771 -4.635 -1.970 1.00 95.81 86 PRO A CA 1
ATOM 646 C C . PRO A 1 86 ? -7.574 -6.051 -2.556 1.00 95.81 86 PRO A C 1
ATOM 648 O O . PRO A 1 86 ? -6.991 -6.173 -3.639 1.00 95.81 86 PRO A O 1
ATOM 651 N N . PRO A 1 87 ? -8.062 -7.121 -1.898 1.00 94.00 87 PRO A N 1
ATOM 652 C CA . PRO A 1 87 ? -7.889 -8.509 -2.320 1.00 94.00 87 PRO A CA 1
ATOM 653 C C . PRO A 1 87 ? -8.272 -8.766 -3.777 1.00 94.00 87 PRO A C 1
ATOM 655 O O . PRO A 1 87 ? -7.602 -9.528 -4.467 1.00 94.00 87 PRO A O 1
ATOM 658 N N . GLU A 1 88 ? -9.317 -8.100 -4.270 1.00 94.81 88 GLU A N 1
ATOM 659 C CA . GLU A 1 88 ? -9.783 -8.208 -5.654 1.00 94.81 88 GLU A CA 1
ATOM 660 C C . GLU A 1 88 ? -8.761 -7.729 -6.700 1.00 94.81 88 GLU A C 1
ATOM 662 O O . GLU A 1 88 ? -8.894 -8.049 -7.881 1.00 94.81 88 GLU A O 1
ATOM 667 N N . HIS A 1 89 ? -7.744 -6.974 -6.281 1.00 95.88 89 HIS A N 1
ATOM 668 C CA . HIS 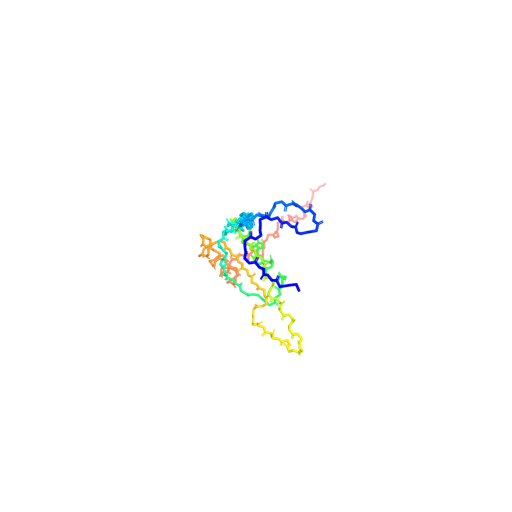A 1 89 ? -6.691 -6.442 -7.136 1.00 95.88 89 HIS A CA 1
ATOM 669 C C . HIS A 1 89 ? -5.326 -7.104 -6.919 1.00 95.88 89 HIS A C 1
ATOM 671 O O . HIS A 1 89 ? -4.400 -6.772 -7.655 1.00 95.88 89 HIS A O 1
ATOM 677 N N . ALA A 1 90 ? -5.187 -8.031 -5.965 1.00 95.31 90 ALA A N 1
ATOM 678 C CA . ALA A 1 90 ? -3.897 -8.600 -5.566 1.00 95.31 90 ALA A CA 1
ATOM 679 C C . ALA A 1 90 ? -3.131 -9.244 -6.733 1.00 95.31 90 ALA A C 1
ATOM 681 O O . ALA A 1 90 ? -1.984 -8.883 -6.986 1.00 95.31 90 ALA A O 1
ATOM 682 N N . ASP A 1 91 ? -3.778 -10.133 -7.491 1.00 96.50 91 ASP A N 1
ATOM 683 C CA . ASP A 1 91 ? -3.141 -10.820 -8.623 1.00 96.50 91 ASP A CA 1
ATOM 684 C C . ASP A 1 91 ? -2.672 -9.823 -9.690 1.00 96.50 91 ASP A C 1
ATOM 686 O O . ASP A 1 91 ? -1.521 -9.843 -10.119 1.00 96.50 91 ASP A O 1
ATOM 690 N N . ARG A 1 92 ? -3.543 -8.871 -10.046 1.00 96.75 92 ARG A N 1
ATOM 691 C CA . ARG A 1 92 ? -3.231 -7.834 -11.035 1.00 96.75 92 ARG A CA 1
ATOM 692 C C . ARG A 1 92 ? -2.114 -6.902 -10.557 1.00 96.75 92 ARG A C 1
ATOM 694 O O . ARG A 1 92 ? -1.296 -6.472 -11.362 1.00 96.75 92 ARG A O 1
ATOM 701 N N . ALA A 1 93 ? -2.083 -6.569 -9.268 1.00 96.75 93 ALA A N 1
ATOM 702 C CA . ALA A 1 93 ? -1.029 -5.747 -8.688 1.00 96.75 93 ALA A CA 1
ATOM 703 C C . ALA A 1 93 ? 0.325 -6.464 -8.761 1.00 96.75 93 ALA A C 1
ATOM 705 O O . ALA A 1 93 ? 1.293 -5.867 -9.222 1.00 96.75 93 ALA A O 1
ATOM 706 N N . ASN A 1 94 ? 0.371 -7.751 -8.406 1.00 96.50 94 ASN A N 1
ATOM 707 C CA . ASN A 1 94 ? 1.582 -8.570 -8.510 1.00 96.50 94 ASN A CA 1
ATOM 708 C C . ASN A 1 94 ? 2.104 -8.650 -9.952 1.00 96.50 94 ASN A C 1
ATOM 710 O O . ASN A 1 94 ? 3.304 -8.531 -10.176 1.00 96.50 94 ASN A O 1
ATOM 714 N N . GLU A 1 95 ? 1.217 -8.801 -10.938 1.00 96.12 95 GLU A N 1
ATOM 715 C CA . GLU A 1 95 ? 1.599 -8.806 -12.357 1.00 96.12 95 GLU A CA 1
ATOM 716 C C . GLU A 1 95 ? 2.213 -7.473 -12.804 1.00 96.12 95 GLU A C 1
ATOM 718 O O . GLU A 1 95 ? 3.225 -7.462 -13.503 1.00 96.12 95 GLU A O 1
ATOM 723 N N . VAL A 1 96 ? 1.617 -6.346 -12.402 1.00 95.12 96 VAL A N 1
ATOM 724 C CA . VAL A 1 96 ? 2.135 -5.007 -12.728 1.00 95.12 96 VAL A CA 1
ATOM 725 C C . VAL A 1 96 ? 3.510 -4.791 -12.098 1.00 95.12 96 VAL A C 1
ATOM 727 O O . VAL A 1 96 ? 4.428 -4.348 -12.784 1.00 95.12 96 VAL A O 1
ATOM 730 N N . LEU A 1 97 ? 3.672 -5.142 -10.821 1.00 95.06 97 LEU A N 1
ATOM 731 C CA . LEU A 1 97 ? 4.947 -5.000 -10.116 1.00 95.06 97 LEU A CA 1
ATOM 732 C C . LEU A 1 97 ? 6.034 -5.891 -10.733 1.00 95.06 97 LEU A C 1
ATOM 734 O O . LEU A 1 97 ? 7.137 -5.413 -10.982 1.00 95.06 97 LEU A O 1
ATOM 738 N N . ALA A 1 98 ? 5.710 -7.141 -11.075 1.00 93.81 98 ALA A N 1
ATOM 739 C CA . ALA A 1 98 ? 6.654 -8.058 -11.713 1.00 93.81 98 ALA A CA 1
ATOM 740 C C . ALA A 1 98 ? 7.126 -7.561 -13.091 1.00 93.81 98 ALA A C 1
ATOM 742 O O . ALA A 1 98 ? 8.306 -7.683 -13.420 1.00 93.81 98 ALA A O 1
ATOM 743 N N . ARG A 1 99 ? 6.229 -6.972 -13.895 1.00 91.44 99 ARG A N 1
ATOM 744 C CA . ARG A 1 99 ? 6.586 -6.379 -15.197 1.00 91.44 99 ARG A CA 1
ATOM 745 C C . ARG A 1 99 ? 7.503 -5.167 -15.048 1.00 91.44 99 ARG A C 1
ATOM 747 O O . ARG A 1 99 ? 8.458 -5.029 -15.812 1.00 91.44 99 ARG A O 1
ATOM 754 N N . ALA A 1 100 ? 7.242 -4.323 -14.052 1.00 88.75 100 ALA A N 1
ATOM 755 C CA . ALA A 1 100 ? 8.091 -3.176 -13.756 1.00 88.75 100 ALA A CA 1
ATOM 756 C C . ALA A 1 100 ? 9.489 -3.604 -13.282 1.00 88.75 100 ALA A C 1
ATOM 758 O O . ALA A 1 100 ? 10.483 -3.052 -13.746 1.00 88.75 100 ALA A O 1
ATOM 759 N N . GLU A 1 101 ? 9.587 -4.630 -12.432 1.00 87.31 101 GLU A N 1
ATOM 760 C CA . GLU A 1 101 ? 10.874 -5.212 -12.019 1.00 87.31 101 GLU A CA 1
ATOM 761 C C . GLU A 1 101 ? 11.644 -5.841 -13.187 1.00 87.31 101 GLU A C 1
ATOM 763 O O . GLU A 1 101 ? 12.874 -5.782 -13.226 1.00 87.31 101 GLU A O 1
ATOM 768 N N . ALA A 1 102 ? 10.935 -6.414 -14.161 1.00 88.81 102 ALA A N 1
ATOM 769 C CA . ALA A 1 102 ? 11.524 -6.966 -15.377 1.00 88.81 102 ALA A CA 1
ATOM 770 C C . ALA A 1 102 ? 11.969 -5.895 -16.397 1.00 88.81 102 ALA A C 1
ATOM 772 O O . ALA A 1 102 ? 12.561 -6.250 -17.418 1.00 88.81 102 ALA A O 1
ATOM 773 N N . GLY A 1 103 ? 11.709 -4.606 -16.138 1.00 82.06 103 GLY A N 1
ATOM 774 C CA . GLY A 1 103 ? 12.050 -3.500 -17.040 1.00 82.06 103 GLY A CA 1
ATOM 775 C C . GLY A 1 103 ? 11.150 -3.403 -18.277 1.00 82.06 103 GLY A C 1
ATOM 776 O O . GLY A 1 103 ? 11.482 -2.714 -19.234 1.00 82.06 103 GLY A O 1
ATOM 777 N N . GLU A 1 104 ? 9.999 -4.081 -18.289 1.00 74.31 104 GLU A N 1
ATOM 778 C CA . GLU A 1 104 ? 9.112 -4.133 -19.463 1.00 74.31 104 GLU A CA 1
ATOM 779 C C . GLU A 1 104 ? 8.335 -2.829 -19.713 1.00 74.31 104 GLU A C 1
ATOM 781 O O . GLU A 1 104 ? 7.718 -2.677 -20.768 1.00 74.31 104 GLU A O 1
ATOM 786 N N . ASP A 1 105 ? 8.356 -1.901 -18.753 1.00 63.97 105 ASP A N 1
ATOM 787 C CA . ASP A 1 105 ? 7.727 -0.581 -18.852 1.00 63.97 105 ASP A CA 1
ATOM 788 C C . ASP A 1 105 ? 8.744 0.542 -19.179 1.00 63.97 105 ASP A C 1
ATOM 790 O O . ASP A 1 105 ? 8.396 1.724 -19.118 1.00 63.97 105 ASP A O 1
ATOM 794 N N . GLU A 1 106 ? 9.991 0.212 -19.560 1.00 58.84 106 GLU A N 1
ATOM 795 C CA . GLU A 1 106 ? 10.936 1.203 -20.094 1.00 58.84 106 GLU A CA 1
ATOM 796 C C . GLU A 1 106 ? 10.381 1.822 -21.390 1.00 58.84 106 GLU A C 1
ATOM 798 O O . GLU A 1 106 ? 10.154 1.152 -22.403 1.00 58.84 106 GLU A O 1
ATOM 803 N N . LEU A 1 107 ? 10.148 3.139 -21.357 1.00 55.12 107 LEU A N 1
ATOM 804 C CA . LEU A 1 107 ? 9.855 3.919 -22.555 1.00 55.12 107 LEU A CA 1
ATOM 805 C C . LEU A 1 107 ? 11.029 3.760 -23.530 1.00 55.12 107 LEU A C 1
ATOM 807 O O . LEU A 1 107 ? 12.175 3.851 -23.093 1.00 55.12 107 LEU A O 1
ATOM 811 N N . PRO A 1 108 ? 10.784 3.567 -24.839 1.00 53.03 108 PRO A N 1
ATOM 812 C CA . PRO A 1 108 ? 11.867 3.482 -25.806 1.00 53.03 108 PRO A CA 1
ATOM 813 C C . PRO A 1 108 ? 12.726 4.747 -25.720 1.00 53.03 108 PRO A C 1
ATOM 815 O O . PRO A 1 108 ? 12.250 5.854 -25.990 1.00 53.03 108 PRO A O 1
ATOM 818 N N . GLU A 1 109 ? 13.990 4.570 -25.339 1.00 52.12 109 GLU A N 1
ATOM 819 C CA . GLU A 1 109 ? 15.028 5.599 -25.338 1.00 52.12 109 GLU A CA 1
ATOM 820 C C . GLU A 1 109 ? 15.404 5.955 -26.784 1.00 52.12 109 GLU A C 1
ATOM 822 O O . GLU A 1 109 ? 16.473 5.599 -27.254 1.00 52.12 109 GLU A O 1
ATOM 827 N N . ASP A 1 110 ? 14.480 6.561 -27.534 1.00 54.53 110 ASP A N 1
ATOM 828 C CA . ASP A 1 110 ? 14.746 7.286 -28.787 1.00 54.53 110 ASP A CA 1
ATOM 829 C C . ASP A 1 110 ? 13.451 7.916 -29.331 1.00 54.53 110 ASP A C 1
ATOM 831 O O . ASP A 1 110 ? 13.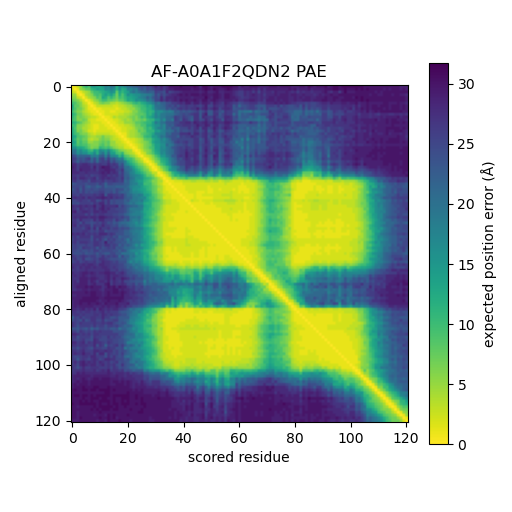009 7.677 -30.455 1.00 54.53 110 ASP A O 1
ATOM 835 N N . SER A 1 111 ? 12.821 8.778 -28.532 1.00 52.53 111 SER A N 1
ATOM 836 C CA . SER A 1 111 ? 11.957 9.817 -29.102 1.00 52.53 111 SER A CA 1
ATOM 837 C C . SER A 1 111 ? 12.683 11.159 -29.106 1.00 52.53 111 SER A C 1
ATOM 839 O O . SER A 1 111 ? 12.133 12.178 -28.685 1.00 52.53 111 SER A O 1
ATOM 841 N N . ASP A 1 112 ? 13.916 11.161 -29.621 1.00 56.47 112 ASP A N 1
ATOM 842 C CA . ASP A 1 112 ?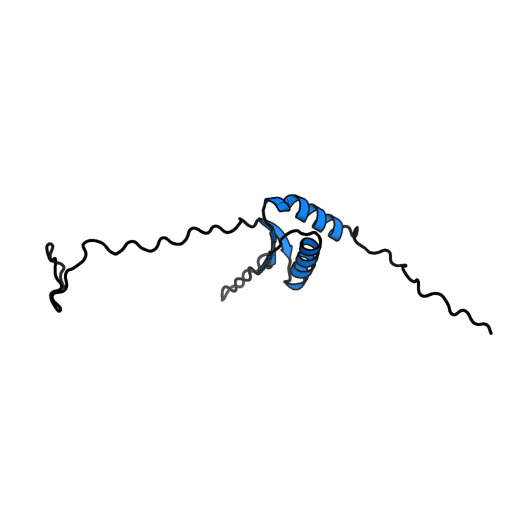 14.501 12.352 -30.228 1.00 56.47 112 ASP A CA 1
ATOM 843 C C . ASP A 1 112 ? 13.732 12.656 -31.524 1.00 56.47 112 ASP A C 1
ATOM 845 O O . ASP A 1 112 ? 14.032 12.168 -32.612 1.00 56.47 112 ASP A O 1
ATOM 849 N N . ALA A 1 113 ? 12.644 13.409 -31.385 1.00 56.84 113 ALA A N 1
ATOM 850 C CA . ALA A 1 113 ? 11.888 13.957 -32.503 1.00 56.84 113 ALA A CA 1
ATOM 851 C C . ALA A 1 113 ? 11.718 15.471 -32.328 1.00 56.84 113 ALA A C 1
ATOM 853 O O . ALA A 1 113 ? 10.615 16.011 -32.416 1.00 56.84 113 ALA A O 1
ATOM 854 N N . GLY A 1 114 ? 12.826 16.171 -32.077 1.00 52.47 114 GLY A N 1
ATOM 855 C CA . GLY A 1 114 ? 12.969 17.560 -32.498 1.00 52.47 114 GLY A CA 1
ATOM 856 C C . GLY A 1 114 ? 13.536 17.567 -33.922 1.00 52.47 114 GLY A C 1
ATOM 857 O O . GLY A 1 114 ? 14.641 17.065 -34.112 1.00 52.47 114 GLY A O 1
ATOM 858 N N . PRO A 1 115 ? 12.819 18.058 -34.950 1.00 60.41 115 PRO A N 1
ATOM 859 C CA . PRO A 1 115 ? 13.360 18.061 -36.306 1.00 60.41 115 PRO A CA 1
ATOM 860 C C . PRO A 1 115 ? 14.660 18.885 -36.364 1.00 60.41 115 PRO A C 1
ATOM 862 O O . PRO A 1 115 ? 14.707 19.961 -35.763 1.00 60.41 115 PRO A O 1
ATOM 865 N N . PRO A 1 116 ? 15.698 18.422 -37.088 1.00 53.81 116 PRO A N 1
ATOM 866 C CA . PRO A 1 116 ? 16.918 19.193 -37.274 1.00 53.81 116 PRO A CA 1
ATOM 867 C C . PRO A 1 116 ? 16.619 20.473 -38.056 1.00 53.81 116 PRO A C 1
ATOM 869 O O . PRO A 1 116 ? 15.832 20.464 -39.007 1.00 53.81 116 PRO A O 1
ATOM 872 N N . ASP A 1 117 ? 17.272 21.556 -37.640 1.00 60.09 117 ASP A N 1
ATOM 873 C CA . ASP A 1 117 ? 17.230 22.876 -38.259 1.00 60.09 117 ASP A CA 1
ATOM 874 C C . ASP A 1 117 ? 17.271 22.802 -39.794 1.00 60.09 117 ASP A C 1
ATOM 876 O O . ASP A 1 117 ? 18.266 22.423 -40.416 1.00 60.09 117 ASP A O 1
ATOM 880 N N . GLY A 1 118 ? 16.151 23.180 -40.410 1.00 50.69 118 GLY A N 1
ATOM 881 C CA . GLY A 1 118 ? 16.021 23.376 -41.847 1.00 50.69 118 GLY A CA 1
ATOM 882 C C . GLY A 1 118 ? 16.343 24.817 -42.218 1.00 50.69 118 GLY A C 1
ATOM 883 O O . GLY A 1 118 ? 15.450 25.650 -42.356 1.00 50.69 118 GLY A O 1
ATOM 884 N N . GLU A 1 119 ? 17.625 25.105 -42.392 1.00 53.09 119 GLU A N 1
ATOM 885 C CA . GLU A 1 119 ? 18.127 26.319 -43.026 1.00 53.09 119 GLU A CA 1
ATOM 886 C C . GLU A 1 119 ? 17.712 26.343 -44.513 1.00 53.09 119 GLU A C 1
ATOM 888 O O . GLU A 1 119 ? 18.077 25.433 -45.255 1.00 53.09 119 GLU A O 1
ATOM 893 N N . ALA A 1 120 ? 16.928 27.346 -44.947 1.00 48.94 120 ALA A N 1
ATOM 894 C CA . ALA A 1 120 ? 17.001 28.001 -46.271 1.00 48.94 120 ALA A CA 1
ATOM 895 C C . ALA A 1 120 ? 15.760 28.871 -46.576 1.00 48.94 120 ALA A C 1
ATOM 897 O O . ALA A 1 120 ? 14.754 28.368 -47.082 1.00 48.94 120 ALA A O 1
ATOM 898 N N . ARG A 1 121 ? 15.877 30.194 -46.390 1.00 44.22 121 ARG A N 1
ATOM 899 C CA . ARG A 1 121 ? 15.819 31.213 -47.465 1.00 44.22 121 ARG A CA 1
ATOM 900 C C . ARG A 1 121 ? 15.785 32.638 -46.927 1.00 44.22 121 ARG A C 1
ATOM 902 O O . ARG A 1 121 ? 14.938 32.923 -46.058 1.00 44.22 121 ARG A O 1
#

Solvent-accessible surface area (backbone atoms only — not comparable to full-atom values): 8009 Å² total; per-residue (Å²): 138,82,90,66,92,86,71,57,48,42,92,89,78,63,48,75,56,74,96,61,80,75,82,70,79,68,76,77,88,67,82,64,83,66,69,39,80,73,48,69,23,87,41,69,66,61,41,48,54,54,36,50,55,37,46,76,74,72,38,69,60,47,77,46,78,62,80,59,85,43,85,95,59,75,65,82,64,96,51,39,21,35,33,26,26,43,67,95,44,43,70,62,50,46,52,53,52,53,38,54,76,70,53,74,72,64,72,77,93,75,79,85,74,73,81,78,88,80,86,84,134

pLDDT: mean 78.18, std 16.95, range [44.22, 97.69]

Mean predicted aligned error: 16.34 Å

Sequence (121 aa):
MEYREGFTRCSECGVALVSAPPPSPGRPAQPGPEWVEVAGYTTVEEARLAQGLLLEQGIPAEVVDKHVVLNPFPQVDEAEVLLLVPPEHADRANEVLARAEAGEDELPEDSDAGPPDGEAR

Foldseek 3Di:
DDDDPDDQADPPPRDGDDPDDDPDPPPPPDPDQDKDFQDFDPDPVVLVVLCVQCVVVVFHKDKDAQQDDDPPDRDDDPGRITIIGGPVCNVVSNVSVVCVVVVVPDDPPDPPPPDPDDDDD

Radius of gyration: 29.74 Å; Cα contacts (8 Å, |Δi|>4): 118; chains: 1; bounding box: 50×42×99 Å